Protein AF-T1BR15-F1 (afdb_monomer)

Secondary structure (DSSP, 8-state):
-----HHHHHHHHHHHHHTS-----SS-EEEEEEEEEE---STTTTTTT-EEEEEEEEEEE-SSS-EEEEEEEE-TTS-EEEE-

Mean predicted aligned error: 12.34 Å

Solvent-accessible surface area (backbone atoms only — not comparable to full-atom values): 5062 Å² total; per-residue (Å²): 136,84,80,88,48,69,68,58,54,53,53,52,50,53,51,54,64,71,64,51,80,80,65,94,51,69,81,63,49,76,46,81,47,76,43,60,60,47,83,51,86,51,82,86,40,42,84,71,45,50,45,81,27,45,27,44,31,44,34,43,34,49,55,99,89,43,69,52,49,38,34,41,32,32,44,74,86,76,41,81,48,74,53,109

Sequence (84 aa):
MHIKNKKTLIVTALIAICAAPVVASAAPTYTLDVNLASYHTERWARHALNQHNEGAGLTAQFNRDWSISGGWYRNSYRRGSTYL

Nearest PDB structures (foldseek):
  5vj8-assembly1_A  TM=5.455E-01  e=9.640E+00  Yersinia pestis
  8ee4-assembly1_E  TM=3.165E-01  e=6.086E+00  Escherichia coli

Radius of gyration: 19.05 Å; Cα contacts (8 Å, |Δi|>4): 118; chains: 1; bounding box: 39×38×47 Å

Structure (mmCIF, N/CA/C/O backbone):
data_AF-T1BR15-F1
#
_entry.id   AF-T1BR15-F1
#
loop_
_atom_site.group_PDB
_atom_site.id
_atom_site.type_symbol
_atom_site.label_atom_id
_atom_site.label_alt_id
_atom_site.label_comp_id
_atom_site.label_asym_id
_atom_site.label_entity_id
_atom_site.label_seq_id
_atom_site.pdbx_PDB_ins_code
_atom_site.Cartn_x
_atom_site.Cartn_y
_atom_site.Cartn_z
_atom_site.occupancy
_atom_site.B_iso_or_equiv
_atom_site.auth_seq_id
_atom_site.auth_comp_id
_atom_site.auth_asym_id
_atom_site.auth_atom_id
_atom_site.pdbx_PDB_model_num
ATOM 1 N N . MET A 1 1 ? -29.555 28.673 1.857 1.00 42.47 1 MET A N 1
ATOM 2 C CA . MET A 1 1 ? -28.497 28.953 2.853 1.00 42.47 1 MET A CA 1
ATOM 3 C C . MET A 1 1 ? -27.149 28.600 2.224 1.00 42.47 1 MET A C 1
ATOM 5 O O . MET A 1 1 ? -26.876 27.430 2.006 1.00 42.47 1 MET A O 1
ATOM 9 N N . HIS A 1 2 ? -26.376 29.597 1.783 1.00 41.41 2 HIS A N 1
ATOM 10 C CA . HIS A 1 2 ? -25.119 29.402 1.043 1.00 41.41 2 HIS A CA 1
ATOM 11 C C . HIS A 1 2 ? -23.985 29.107 2.043 1.00 41.41 2 HIS A C 1
ATOM 13 O O . HIS A 1 2 ? -23.520 30.019 2.727 1.00 41.41 2 HIS A O 1
ATOM 19 N N . ILE A 1 3 ? -23.554 27.848 2.173 1.00 50.06 3 ILE A N 1
ATOM 20 C CA . ILE A 1 3 ? -22.423 27.485 3.044 1.00 50.06 3 ILE A CA 1
ATO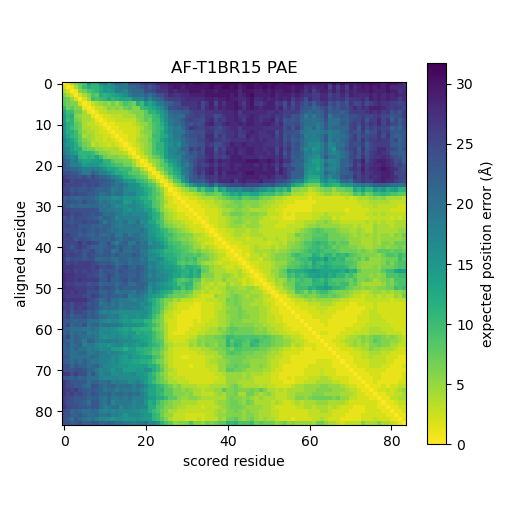M 21 C C . ILE A 1 3 ? -21.132 27.961 2.363 1.00 50.06 3 ILE A C 1
ATOM 23 O O . ILE A 1 3 ? -20.620 27.325 1.444 1.00 50.06 3 ILE A O 1
ATOM 27 N N . LYS A 1 4 ? -20.615 29.116 2.799 1.00 54.50 4 LYS A N 1
ATOM 28 C CA . LYS A 1 4 ? -19.452 29.801 2.203 1.00 54.50 4 LYS A CA 1
ATOM 29 C C . LYS A 1 4 ? -18.097 29.123 2.457 1.00 54.50 4 LYS A C 1
ATOM 31 O O . LYS A 1 4 ? -17.100 29.580 1.916 1.00 54.50 4 LYS A O 1
ATOM 36 N N . ASN A 1 5 ? -18.033 28.030 3.219 1.00 57.53 5 ASN A N 1
ATOM 37 C CA . ASN A 1 5 ? -16.765 27.406 3.604 1.00 57.53 5 ASN A CA 1
ATOM 38 C C . ASN A 1 5 ? -16.757 25.891 3.376 1.00 57.53 5 ASN A C 1
ATOM 40 O O . ASN A 1 5 ? -16.923 25.099 4.302 1.00 57.53 5 ASN A O 1
ATOM 44 N N . LYS A 1 6 ? -16.480 25.483 2.131 1.00 55.97 6 LYS A N 1
ATOM 45 C CA . LYS A 1 6 ? -16.261 24.072 1.752 1.00 55.97 6 LYS A CA 1
ATOM 46 C C . LYS A 1 6 ? -15.187 23.394 2.621 1.00 55.97 6 LYS A C 1
ATOM 48 O O . LYS A 1 6 ? -15.329 22.229 2.965 1.00 55.97 6 LYS A O 1
ATOM 53 N N . LYS A 1 7 ? -14.155 24.144 3.034 1.00 53.50 7 LYS A N 1
ATOM 54 C CA . LYS A 1 7 ? -13.087 23.671 3.936 1.00 53.50 7 LYS A CA 1
ATOM 55 C C . LYS A 1 7 ? -13.621 23.286 5.318 1.00 53.50 7 LYS A C 1
ATOM 57 O O . LYS A 1 7 ? -13.255 22.241 5.835 1.00 53.50 7 LYS A O 1
ATOM 62 N N . THR A 1 8 ? -14.519 24.094 5.883 1.00 59.25 8 THR A N 1
ATOM 63 C CA . THR A 1 8 ? -15.162 23.798 7.171 1.00 59.25 8 THR A CA 1
ATOM 64 C C . THR A 1 8 ? -16.036 22.556 7.058 1.00 59.25 8 THR A C 1
ATOM 66 O O . THR A 1 8 ? -15.955 21.699 7.922 1.00 59.25 8 THR A O 1
ATOM 69 N N . LEU A 1 9 ? -16.773 22.392 5.954 1.00 62.41 9 LEU A N 1
ATOM 70 C CA . LEU A 1 9 ? -17.593 21.199 5.725 1.00 62.41 9 LEU A CA 1
ATOM 71 C C . LEU A 1 9 ? -16.753 19.908 5.674 1.00 62.41 9 LEU A C 1
ATOM 73 O O . LEU A 1 9 ? -17.137 18.910 6.271 1.00 62.41 9 LEU A O 1
ATOM 77 N N . ILE A 1 10 ? -15.595 19.943 5.002 1.00 66.88 10 ILE A N 1
ATOM 78 C CA . ILE A 1 10 ? -14.673 18.797 4.912 1.00 66.88 10 ILE A CA 1
ATOM 79 C C . ILE A 1 10 ? -14.101 18.448 6.287 1.00 66.88 10 ILE A C 1
ATOM 81 O O . ILE A 1 10 ? -14.080 17.280 6.657 1.00 66.88 10 ILE A O 1
ATOM 85 N N . VAL A 1 11 ? -13.672 19.448 7.062 1.00 67.19 11 VAL A N 1
ATOM 86 C CA . VAL A 1 11 ? -13.123 19.226 8.408 1.00 67.19 11 VAL A CA 1
ATOM 87 C C . VAL A 1 11 ? -14.191 18.668 9.348 1.00 67.19 11 VAL A C 1
ATOM 89 O O . VAL A 1 11 ? -13.928 17.713 10.071 1.00 67.19 11 VAL A O 1
ATOM 92 N N . THR A 1 12 ? -15.415 19.200 9.310 1.00 65.19 12 THR A N 1
ATOM 93 C CA . THR A 1 12 ? -16.518 18.692 10.136 1.00 65.19 12 THR A CA 1
ATOM 94 C C . THR A 1 12 ? -16.938 17.280 9.721 1.00 65.19 12 THR A C 1
ATOM 96 O O . THR A 1 12 ? -17.215 16.462 10.592 1.00 65.19 12 THR A O 1
ATOM 99 N N . ALA A 1 13 ? -16.921 16.957 8.423 1.00 64.31 13 ALA A N 1
ATOM 100 C CA . ALA A 1 13 ? -17.151 15.595 7.941 1.00 64.31 13 ALA A CA 1
ATOM 101 C C . ALA A 1 13 ? -16.045 14.628 8.398 1.00 64.31 13 ALA A C 1
ATOM 103 O O . ALA A 1 13 ? -16.356 13.536 8.861 1.00 64.31 13 ALA A O 1
ATOM 104 N N . LEU A 1 14 ? -14.772 15.041 8.349 1.00 61.62 14 LEU A N 1
ATOM 105 C CA . LEU A 1 14 ? -13.653 14.238 8.856 1.00 61.62 14 LEU A CA 1
ATOM 106 C C . LEU A 1 14 ? -13.799 13.948 10.356 1.00 61.62 14 LEU A C 1
ATOM 108 O O . LEU A 1 14 ? -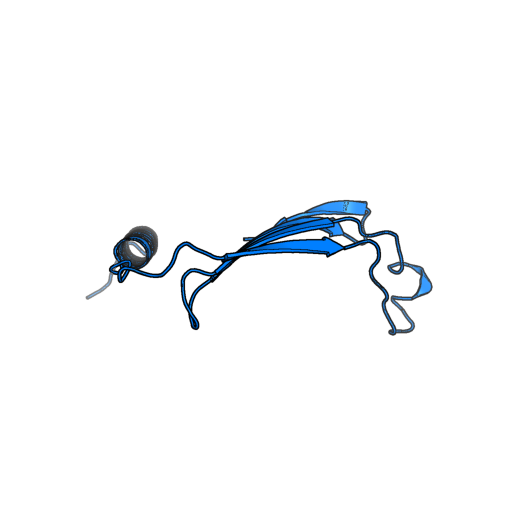13.649 12.809 10.782 1.00 61.62 14 LEU A O 1
ATOM 112 N N . ILE A 1 15 ? -14.138 14.966 11.152 1.00 65.56 15 ILE A N 1
ATOM 113 C CA . ILE A 1 15 ? -14.323 14.822 12.603 1.00 65.56 15 ILE A CA 1
ATOM 114 C C . ILE A 1 15 ? -15.526 13.923 12.913 1.00 65.56 15 ILE A C 1
ATOM 116 O O . ILE A 1 15 ? -15.453 13.106 13.826 1.00 65.56 15 ILE A O 1
ATOM 120 N N . ALA A 1 16 ? -16.613 14.027 12.143 1.00 61.44 16 ALA A N 1
ATOM 121 C CA . ALA A 1 16 ? -17.786 13.170 12.308 1.00 61.44 16 ALA A CA 1
ATOM 122 C C . ALA A 1 16 ? -17.493 11.694 11.978 1.00 61.44 16 ALA A C 1
ATOM 124 O O . ALA A 1 16 ? -18.021 10.816 12.653 1.00 61.44 16 ALA A O 1
ATOM 125 N N . ILE A 1 17 ? -16.615 11.415 11.005 1.00 60.56 17 ILE A N 1
ATOM 126 C CA . ILE A 1 17 ? -16.129 10.052 10.722 1.00 60.56 17 ILE A CA 1
ATOM 127 C C . ILE A 1 17 ? -15.275 9.534 11.891 1.00 60.56 17 ILE A C 1
ATOM 129 O O . ILE A 1 17 ? -15.438 8.390 12.304 1.00 60.56 17 ILE A O 1
ATOM 133 N N . CYS A 1 18 ? -14.422 10.378 12.481 1.00 57.81 18 CYS A N 1
ATOM 134 C CA . CYS A 1 18 ? -13.614 10.008 13.650 1.00 57.81 18 CYS A CA 1
ATOM 135 C C . CYS A 1 18 ? -14.438 9.803 14.934 1.00 57.81 18 CYS A C 1
ATOM 137 O O . CYS A 1 18 ? -13.993 9.093 15.831 1.00 57.81 18 CYS A O 1
ATOM 139 N N . ALA A 1 19 ? -15.609 10.439 15.044 1.00 56.28 19 ALA A N 1
ATOM 140 C CA . ALA A 1 19 ? -16.485 10.370 16.215 1.00 56.28 19 ALA A CA 1
ATOM 141 C C . ALA A 1 19 ? -17.557 9.270 16.121 1.00 56.28 19 ALA A C 1
ATOM 143 O O . ALA A 1 19 ? -18.385 9.150 17.028 1.00 56.28 19 ALA A O 1
ATOM 144 N N . ALA A 1 20 ? -17.564 8.474 15.045 1.00 56.28 20 ALA A N 1
ATOM 145 C CA . ALA A 1 20 ? -18.420 7.300 14.969 1.00 56.28 20 ALA A CA 1
ATOM 146 C C . ALA A 1 20 ? -18.092 6.369 16.152 1.00 56.28 20 ALA A C 1
ATOM 148 O O . ALA A 1 20 ? -16.913 6.118 16.419 1.00 56.28 20 ALA A O 1
ATOM 149 N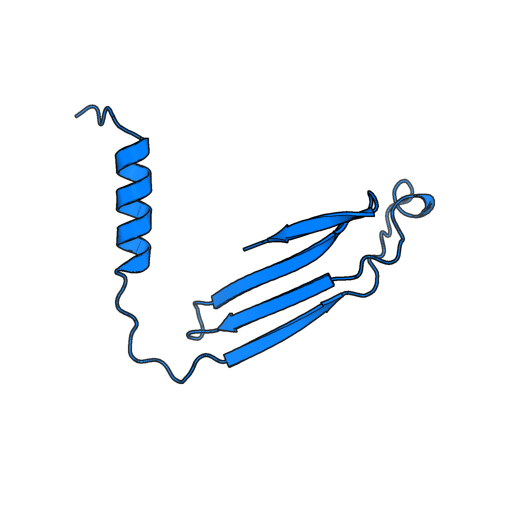 N . PRO A 1 21 ? -19.100 5.877 16.894 1.00 52.72 21 PRO A N 1
ATOM 150 C CA . PRO A 1 21 ? -18.853 5.037 18.051 1.00 52.72 21 PRO A CA 1
ATOM 151 C C . PRO A 1 21 ? -18.083 3.800 17.598 1.00 52.72 21 PRO A C 1
ATOM 153 O O . PRO A 1 21 ? -18.583 3.001 16.804 1.00 52.72 21 PRO A O 1
ATOM 156 N N . VAL A 1 22 ? -16.864 3.642 18.117 1.00 58.03 22 VAL A N 1
ATOM 157 C CA . VAL A 1 22 ? -16.138 2.374 18.076 1.00 58.03 22 VAL A CA 1
ATOM 158 C C . VAL A 1 22 ? -16.939 1.425 18.958 1.00 58.03 22 VAL A C 1
ATOM 160 O O . VAL A 1 22 ? -16.737 1.340 20.168 1.00 58.03 22 VAL A O 1
ATOM 163 N N . VAL A 1 23 ? -17.943 0.787 18.359 1.00 55.38 23 VAL A N 1
ATOM 164 C CA . VAL A 1 23 ? -18.681 -0.318 18.966 1.00 55.38 23 VAL A CA 1
ATOM 165 C C . VAL A 1 23 ? -17.617 -1.307 19.413 1.00 55.38 23 VAL A C 1
ATOM 167 O O . VAL A 1 23 ? -16.766 -1.655 18.596 1.00 55.38 23 VAL A O 1
ATOM 170 N N . ALA A 1 24 ? -17.613 -1.668 20.699 1.00 53.28 24 ALA A N 1
ATOM 171 C CA . ALA A 1 24 ? -16.621 -2.547 21.306 1.00 53.28 24 ALA A CA 1
ATOM 172 C C . ALA A 1 24 ? -16.448 -3.802 20.443 1.00 53.28 24 ALA A C 1
ATOM 174 O O . ALA A 1 24 ? -17.255 -4.729 20.489 1.00 53.28 24 ALA A O 1
ATOM 175 N N . SER A 1 25 ? -15.433 -3.775 19.592 1.00 52.66 25 SER A N 1
ATOM 176 C CA . SER A 1 25 ? -15.148 -4.839 18.655 1.00 52.66 25 SER A CA 1
ATOM 177 C C . SER A 1 25 ? -14.012 -5.663 19.224 1.00 52.66 25 SER A C 1
ATOM 179 O O . SER A 1 25 ? -13.165 -5.145 19.958 1.00 52.66 25 SER A O 1
ATOM 181 N N . ALA A 1 26 ? -14.002 -6.952 18.896 1.00 65.69 26 ALA A N 1
ATOM 182 C CA . ALA A 1 26 ? -12.846 -7.806 19.111 1.00 65.69 26 ALA A CA 1
ATOM 183 C C . ALA A 1 26 ? -11.564 -7.079 18.665 1.00 65.69 26 ALA A C 1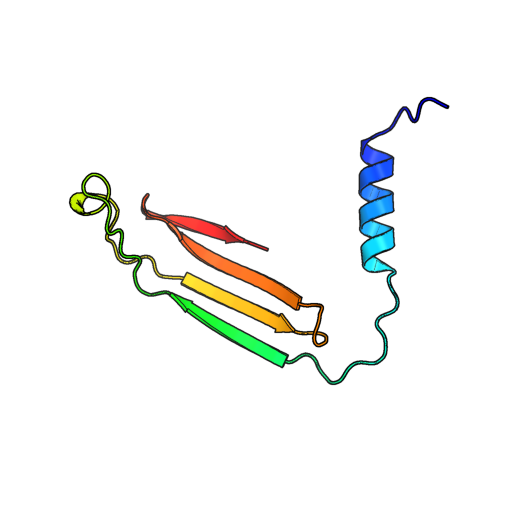
ATOM 185 O O . ALA A 1 26 ? -11.607 -6.256 17.747 1.00 65.69 26 ALA A O 1
ATOM 186 N N . ALA A 1 27 ? -10.440 -7.360 19.334 1.00 77.31 27 ALA A N 1
ATOM 187 C CA . ALA A 1 27 ? -9.160 -6.743 18.996 1.00 77.31 27 ALA A CA 1
ATOM 188 C C . ALA A 1 27 ? -8.949 -6.764 17.468 1.00 77.31 27 ALA A C 1
ATOM 190 O O . ALA A 1 27 ? -9.202 -7.805 16.847 1.00 77.31 27 ALA A O 1
ATOM 191 N N . PRO A 1 28 ? -8.547 -5.635 16.854 1.00 83.50 28 PRO A N 1
ATOM 192 C CA . PRO A 1 28 ? -8.435 -5.553 15.408 1.00 83.50 28 PRO A CA 1
ATOM 193 C C . PRO A 1 28 ? -7.498 -6.643 14.896 1.00 83.50 28 PRO A C 1
ATOM 195 O O . PRO A 1 28 ? -6.448 -6.910 15.486 1.00 83.50 28 PRO A O 1
ATOM 198 N N . THR A 1 29 ? -7.894 -7.287 13.802 1.00 91.50 29 THR A N 1
ATOM 199 C CA . THR A 1 29 ? -7.031 -8.259 13.125 1.00 91.50 29 THR A CA 1
ATOM 200 C C . THR A 1 29 ? -6.149 -7.519 12.135 1.00 91.50 29 THR A C 1
ATOM 202 O O . THR A 1 29 ? -6.628 -6.655 11.399 1.00 91.50 29 THR A O 1
ATOM 205 N N . TYR A 1 30 ? -4.866 -7.867 12.112 1.00 94.00 30 TYR A N 1
ATOM 206 C CA . TYR A 1 30 ? -3.887 -7.256 11.223 1.00 94.00 30 TYR A CA 1
ATOM 207 C C . TYR A 1 30 ? -3.486 -8.233 10.125 1.00 94.00 30 TYR A C 1
ATOM 209 O O . TYR A 1 30 ? -3.151 -9.381 10.409 1.00 94.00 30 TYR A O 1
ATOM 217 N N . THR A 1 31 ? -3.496 -7.761 8.882 1.00 96.75 31 THR A N 1
ATOM 218 C CA . THR A 1 31 ? -2.987 -8.502 7.720 1.00 96.75 31 THR A CA 1
ATOM 219 C C . THR A 1 31 ? -1.796 -7.758 7.139 1.00 96.75 3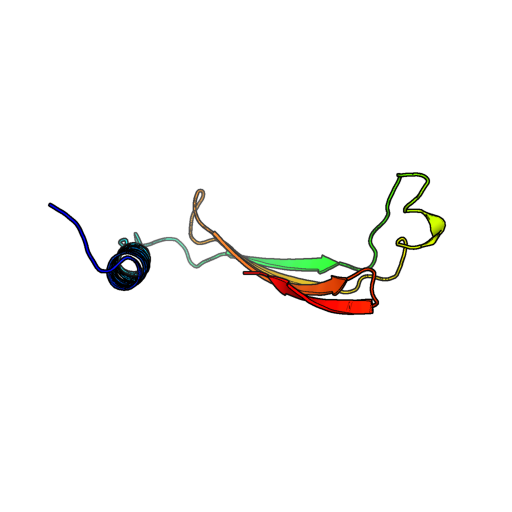1 THR A C 1
ATOM 221 O O . THR A 1 31 ? -1.865 -6.541 6.964 1.00 96.75 31 THR A O 1
ATOM 224 N N . LEU A 1 32 ? -0.712 -8.486 6.867 1.00 96.25 32 LEU A N 1
ATOM 225 C CA . LEU A 1 32 ? 0.459 -7.981 6.156 1.00 96.25 32 LEU A CA 1
ATOM 226 C C . LEU A 1 32 ? 0.366 -8.415 4.694 1.00 96.25 32 LEU A C 1
ATOM 228 O O . LEU A 1 32 ? 0.4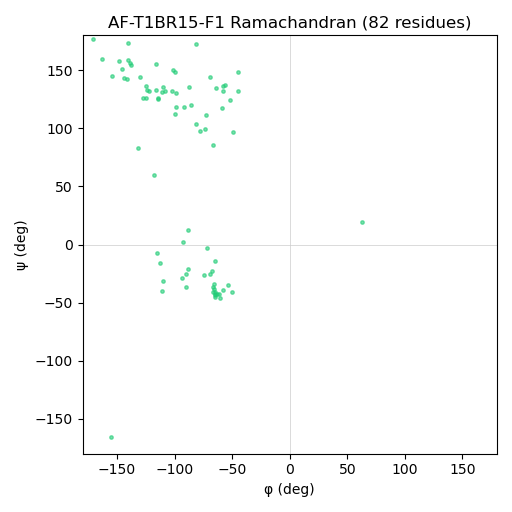03 -9.609 4.400 1.00 96.25 32 LEU A O 1
ATOM 232 N N . ASP A 1 33 ? 0.305 -7.442 3.798 1.00 92.75 33 ASP A N 1
ATOM 233 C CA . ASP A 1 33 ? 0.343 -7.654 2.358 1.00 92.75 33 ASP A CA 1
ATOM 234 C C . ASP A 1 33 ? 1.762 -7.398 1.852 1.00 92.75 33 ASP A C 1
ATOM 236 O O . ASP A 1 33 ? 2.359 -6.367 2.160 1.00 92.75 33 ASP A O 1
ATOM 240 N N . VAL A 1 34 ? 2.310 -8.321 1.060 1.00 93.06 34 VAL A N 1
ATOM 241 C CA . VAL A 1 34 ? 3.633 -8.175 0.438 1.00 93.06 34 VAL A CA 1
ATOM 242 C C . VAL A 1 34 ? 3.489 -8.343 -1.066 1.00 93.06 34 VAL A C 1
ATOM 244 O O . VAL A 1 34 ? 2.970 -9.350 -1.542 1.00 93.06 34 VAL A O 1
ATOM 247 N N . ASN A 1 35 ? 3.974 -7.360 -1.818 1.00 88.81 35 ASN A N 1
ATOM 248 C CA . ASN A 1 35 ? 4.062 -7.422 -3.269 1.00 88.81 35 ASN A CA 1
ATOM 249 C C . ASN A 1 35 ? 5.531 -7.529 -3.683 1.00 88.81 35 ASN A C 1
ATOM 251 O O . ASN A 1 35 ? 6.377 -6.810 -3.159 1.00 88.81 35 ASN A O 1
ATOM 255 N N . LEU A 1 36 ? 5.830 -8.414 -4.632 1.00 88.31 36 LEU A N 1
ATOM 256 C CA . LEU A 1 36 ? 7.178 -8.603 -5.174 1.00 88.31 36 LEU A CA 1
ATOM 257 C C . LEU A 1 36 ? 7.280 -8.118 -6.624 1.00 88.31 36 LEU A C 1
ATOM 259 O O . LEU A 1 36 ? 8.282 -7.521 -7.024 1.00 88.31 36 LEU A O 1
ATOM 263 N N . ALA A 1 37 ? 6.251 -8.372 -7.430 1.00 86.94 37 ALA A N 1
ATOM 264 C CA . ALA A 1 37 ? 6.252 -8.065 -8.850 1.00 86.94 37 ALA A CA 1
ATOM 265 C C . ALA A 1 37 ? 4.831 -7.861 -9.368 1.00 86.94 37 ALA A C 1
ATOM 267 O O . ALA A 1 37 ? 3.901 -8.562 -8.975 1.00 86.94 37 ALA A O 1
ATOM 268 N N . SER A 1 38 ? 4.699 -6.942 -10.321 1.00 80.12 38 SER A N 1
ATOM 269 C CA . SER A 1 38 ? 3.443 -6.686 -11.019 1.00 80.12 38 SER A CA 1
ATOM 270 C C . SER A 1 38 ? 3.557 -7.150 -12.466 1.00 80.12 38 SER A C 1
ATOM 272 O O . SER A 1 38 ? 4.512 -6.808 -13.168 1.00 80.12 38 SER A O 1
ATOM 274 N N . TYR A 1 39 ? 2.563 -7.910 -12.930 1.00 84.31 39 TYR A N 1
ATOM 275 C CA . TYR A 1 39 ? 2.506 -8.405 -14.302 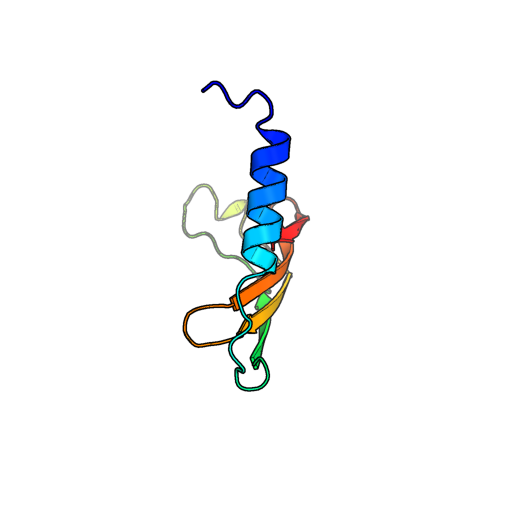1.00 84.31 39 TYR A CA 1
ATOM 276 C C . TYR A 1 39 ? 1.330 -7.788 -15.060 1.00 84.31 39 TYR A C 1
ATOM 278 O O . TYR A 1 39 ? 0.179 -7.868 -14.642 1.00 84.31 39 TYR A O 1
ATOM 286 N N . HIS A 1 40 ? 1.633 -7.192 -16.204 1.00 83.38 40 HIS A N 1
ATOM 287 C CA . HIS A 1 40 ? 0.694 -6.609 -17.144 1.00 83.38 40 HIS A CA 1
ATOM 288 C C . HIS A 1 40 ? 0.529 -7.584 -18.305 1.00 83.38 40 HIS A C 1
ATOM 290 O O . HIS A 1 40 ? 1.511 -8.076 -18.861 1.00 83.38 40 HIS A O 1
ATOM 296 N N . THR A 1 41 ? -0.712 -7.853 -18.691 1.00 88.00 41 THR A N 1
ATOM 297 C CA . THR A 1 41 ? -1.049 -8.740 -19.815 1.00 88.00 41 THR A CA 1
ATOM 298 C C . THR A 1 41 ? -1.152 -7.982 -21.138 1.00 88.00 41 THR A C 1
ATOM 300 O O . THR A 1 41 ? -0.906 -8.557 -22.202 1.00 88.00 41 THR A O 1
ATOM 303 N N . GLU A 1 42 ? -1.447 -6.684 -21.068 1.00 87.94 42 GLU A N 1
ATOM 304 C CA . GLU A 1 42 ? -1.610 -5.788 -22.210 1.00 87.94 42 GLU A CA 1
ATOM 305 C C . GLU A 1 42 ? -0.324 -5.616 -23.025 1.00 87.94 42 GLU A C 1
ATOM 307 O O . GLU A 1 42 ? 0.761 -5.376 -22.486 1.00 87.94 42 GLU A O 1
ATOM 312 N N . ARG A 1 43 ? -0.442 -5.694 -24.360 1.00 84.62 43 ARG A N 1
ATOM 313 C CA . ARG A 1 43 ? 0.718 -5.750 -25.272 1.00 84.62 43 ARG A CA 1
ATOM 314 C C . ARG A 1 43 ? 1.656 -4.551 -25.128 1.00 84.62 43 ARG A C 1
ATOM 316 O O . ARG A 1 43 ? 2.868 -4.737 -25.184 1.00 84.62 43 ARG A O 1
ATOM 323 N N . TRP A 1 44 ? 1.107 -3.355 -24.936 1.00 84.44 44 TRP A N 1
ATOM 324 C CA . TRP A 1 44 ? 1.877 -2.115 -24.810 1.00 84.44 44 TRP A CA 1
ATOM 325 C C . TRP A 1 44 ? 2.594 -1.987 -23.453 1.00 84.44 44 TRP A C 1
ATOM 327 O O . TRP A 1 44 ? 3.634 -1.343 -23.370 1.00 84.44 44 TRP A O 1
ATOM 337 N N . ALA A 1 45 ? 2.077 -2.631 -22.402 1.00 81.38 45 ALA A N 1
ATOM 338 C CA . ALA A 1 45 ? 2.609 -2.549 -21.042 1.00 81.38 45 ALA A CA 1
ATOM 339 C C . ALA A 1 45 ? 3.610 -3.673 -20.721 1.00 81.38 45 ALA A C 1
ATOM 341 O O . ALA A 1 45 ? 4.539 -3.460 -19.943 1.00 81.38 45 ALA A O 1
ATOM 342 N N . ARG A 1 46 ? 3.467 -4.847 -21.356 1.00 82.88 46 ARG A N 1
ATOM 343 C CA . ARG A 1 46 ? 4.284 -6.050 -21.100 1.00 82.88 46 ARG A CA 1
ATOM 344 C C . ARG A 1 46 ? 5.793 -5.816 -21.116 1.00 82.88 46 ARG A C 1
ATOM 346 O O . ARG A 1 46 ? 6.504 -6.382 -20.294 1.00 82.88 46 ARG A O 1
ATOM 353 N N . HIS A 1 47 ? 6.285 -5.010 -22.052 1.00 77.56 47 HIS A N 1
ATOM 354 C CA . HIS A 1 47 ? 7.726 -4.814 -22.244 1.00 77.56 47 HIS A CA 1
ATOM 355 C C . HIS A 1 47 ? 8.313 -3.694 -21.379 1.00 77.56 47 HIS A C 1
ATOM 357 O O . HIS A 1 47 ? 9.519 -3.675 -21.153 1.00 77.56 47 HIS A O 1
ATOM 363 N N . ALA A 1 48 ? 7.480 -2.765 -20.904 1.00 74.88 48 ALA A N 1
ATOM 364 C CA . ALA A 1 48 ? 7.938 -1.564 -20.207 1.00 74.88 48 ALA A CA 1
ATOM 365 C C . ALA A 1 48 ? 7.608 -1.573 -18.708 1.00 74.88 48 ALA A C 1
ATOM 367 O O . ALA A 1 48 ? 8.359 -1.007 -17.915 1.00 74.88 48 ALA A O 1
ATOM 368 N N . LEU A 1 49 ? 6.500 -2.206 -18.311 1.00 78.69 49 LEU A N 1
ATOM 369 C CA . LEU A 1 49 ? 5.916 -2.073 -16.973 1.00 78.69 49 LEU A CA 1
ATOM 370 C C . LEU A 1 49 ? 5.935 -3.374 -16.157 1.00 78.69 49 LEU A C 1
ATOM 372 O O . LEU A 1 49 ? 5.631 -3.330 -14.969 1.00 78.69 49 LEU A O 1
ATOM 376 N N . ASN A 1 50 ? 6.328 -4.505 -16.753 1.00 81.06 50 ASN A N 1
ATOM 377 C CA . ASN A 1 50 ? 6.569 -5.754 -16.023 1.00 81.06 50 ASN A CA 1
ATOM 378 C C . ASN A 1 50 ? 7.928 -5.676 -15.338 1.00 81.06 50 ASN A C 1
ATOM 380 O O . ASN A 1 50 ? 8.964 -5.872 -15.973 1.00 81.06 50 ASN A O 1
ATOM 384 N N . GLN A 1 51 ? 7.924 -5.323 -14.058 1.00 79.06 51 GLN A N 1
ATOM 385 C CA . GLN A 1 51 ? 9.133 -5.117 -13.271 1.00 79.06 51 GLN A CA 1
ATOM 386 C C . GLN A 1 51 ? 8.951 -5.672 -11.851 1.00 79.06 51 GLN A C 1
ATOM 388 O O . GLN A 1 51 ? 7.869 -6.105 -11.448 1.00 79.06 51 GLN A O 1
ATOM 393 N N . HIS A 1 52 ? 10.046 -5.666 -11.092 1.00 84.25 52 HIS A N 1
ATOM 394 C CA . HIS A 1 52 ? 10.009 -5.879 -9.651 1.00 84.25 52 HIS A CA 1
ATOM 395 C C . HIS A 1 52 ? 9.416 -4.628 -8.992 1.00 84.25 52 HIS A C 1
ATOM 397 O O . HIS A 1 52 ? 10.015 -3.546 -9.011 1.00 84.25 52 HIS A O 1
ATOM 403 N N . ASN A 1 53 ? 8.216 -4.784 -8.444 1.00 85.25 53 ASN A N 1
ATOM 404 C CA . ASN A 1 53 ? 7.389 -3.731 -7.865 1.00 85.25 53 ASN A CA 1
ATOM 405 C C . ASN A 1 53 ? 7.186 -4.036 -6.383 1.00 85.25 53 ASN A C 1
ATOM 407 O O . ASN A 1 53 ? 6.071 -4.259 -5.918 1.00 85.25 53 ASN A O 1
ATOM 411 N N . GLU A 1 54 ? 8.308 -4.098 -5.671 1.00 91.31 54 GLU A N 1
ATOM 412 C CA . GLU A 1 54 ? 8.335 -4.441 -4.257 1.00 91.31 54 GLU A CA 1
ATOM 413 C C . GLU A 1 54 ? 7.475 -3.475 -3.446 1.00 91.31 54 GLU A C 1
ATOM 415 O O . GLU A 1 54 ? 7.521 -2.257 -3.645 1.00 91.31 54 GLU A O 1
ATOM 420 N N . GLY A 1 55 ? 6.692 -4.018 -2.527 1.00 94.19 55 GLY A N 1
ATOM 421 C CA . GLY A 1 55 ? 5.836 -3.238 -1.657 1.00 94.19 55 GLY A CA 1
ATOM 422 C C . GLY A 1 55 ? 5.368 -4.035 -0.457 1.00 94.19 55 GLY A C 1
ATOM 423 O O . GLY A 1 55 ? 5.376 -5.265 -0.463 1.00 94.19 55 GLY A O 1
ATOM 424 N N . ALA A 1 56 ? 4.954 -3.304 0.566 1.00 96.12 56 ALA A N 1
ATOM 425 C CA . ALA A 1 56 ? 4.357 -3.860 1.760 1.00 96.12 56 ALA A CA 1
ATOM 426 C C . ALA A 1 56 ? 3.211 -2.964 2.235 1.00 96.12 56 ALA A C 1
ATOM 428 O O . ALA A 1 56 ? 3.292 -1.733 2.167 1.00 96.12 56 ALA A O 1
ATOM 429 N N . GLY A 1 57 ? 2.153 -3.592 2.728 1.00 96.69 57 GLY A N 1
ATOM 430 C CA . GLY A 1 57 ? 0.980 -2.931 3.276 1.00 96.69 57 GLY A CA 1
ATOM 431 C C . GLY A 1 57 ? 0.503 -3.613 4.544 1.00 96.69 57 GLY A C 1
ATOM 432 O O . GLY A 1 57 ? 0.748 -4.796 4.763 1.00 96.69 57 GLY A O 1
ATOM 433 N N . LEU A 1 58 ? -0.174 -2.850 5.389 1.00 96.69 58 LEU A N 1
ATOM 434 C CA . LEU A 1 58 ? -0.835 -3.345 6.581 1.00 96.69 58 LEU A CA 1
ATOM 435 C C . LEU A 1 58 ? -2.311 -2.977 6.500 1.00 96.69 58 LEU A C 1
ATOM 437 O O . LEU A 1 58 ? -2.657 -1.821 6.254 1.00 96.69 58 LEU A O 1
ATOM 441 N N . THR A 1 59 ? -3.168 -3.950 6.767 1.00 96.31 59 THR A N 1
ATOM 442 C CA . THR A 1 59 ? -4.604 -3.732 6.920 1.00 96.31 59 THR A CA 1
ATOM 443 C C . THR A 1 59 ? -5.014 -4.040 8.350 1.00 96.31 59 THR A C 1
ATOM 445 O O . THR A 1 59 ? -4.761 -5.139 8.838 1.00 96.31 59 THR A O 1
ATOM 448 N N . ALA A 1 60 ? -5.654 -3.077 9.013 1.00 94.12 60 ALA A N 1
ATOM 449 C CA . ALA A 1 60 ? -6.310 -3.248 10.302 1.00 94.12 60 ALA A CA 1
ATOM 450 C C . ALA A 1 60 ? -7.820 -3.413 10.078 1.00 94.12 60 ALA A C 1
ATOM 452 O O . ALA A 1 60 ? -8.501 -2.474 9.658 1.00 94.12 60 ALA A O 1
ATOM 453 N N . GLN A 1 61 ? -8.347 -4.606 10.350 1.00 93.00 61 GLN A N 1
ATOM 454 C CA . GLN A 1 61 ? -9.778 -4.899 10.293 1.00 93.00 61 GLN A CA 1
ATOM 455 C C . GLN A 1 61 ? -10.401 -4.661 11.669 1.00 93.00 61 GLN A C 1
ATOM 457 O O . GLN A 1 61 ? -10.053 -5.348 12.631 1.00 93.00 61 GLN A O 1
ATOM 462 N N . PHE A 1 62 ? -11.340 -3.720 11.761 1.00 88.62 62 PHE A N 1
ATOM 463 C CA . PHE A 1 62 ? -12.010 -3.394 13.020 1.00 88.62 62 PHE A CA 1
ATOM 464 C C . PHE A 1 62 ? -13.264 -4.235 13.235 1.00 88.62 62 PHE A C 1
ATOM 466 O O . PHE A 1 62 ? -13.531 -4.602 14.366 1.00 88.62 62 PHE A O 1
ATOM 473 N N . ASN A 1 63 ? -14.036 -4.555 12.194 1.00 86.81 63 ASN A N 1
ATOM 474 C CA . ASN A 1 63 ? -15.198 -5.462 12.243 1.00 86.81 63 ASN A CA 1
ATOM 475 C C . ASN A 1 63 ? -15.443 -6.075 10.848 1.00 86.81 63 ASN A C 1
ATOM 477 O O . ASN A 1 63 ? -14.561 -5.985 10.013 1.00 86.81 63 ASN A O 1
ATOM 481 N N . ARG A 1 64 ? -16.587 -6.708 10.551 1.00 87.06 64 ARG A N 1
ATOM 482 C CA . ARG A 1 64 ? -16.819 -7.324 9.220 1.00 87.06 64 ARG A CA 1
ATOM 483 C C . ARG A 1 64 ? -16.938 -6.321 8.068 1.00 87.06 64 ARG A C 1
ATOM 485 O O . ARG A 1 64 ? -16.676 -6.694 6.931 1.00 87.06 64 ARG A O 1
ATOM 492 N N . ASP A 1 65 ? -17.292 -5.079 8.375 1.00 91.00 65 ASP A N 1
ATOM 493 C CA . ASP A 1 65 ? -17.664 -4.063 7.389 1.00 91.00 65 ASP A CA 1
ATOM 494 C C . ASP A 1 65 ? -16.645 -2.912 7.309 1.00 91.00 65 ASP A C 1
ATOM 496 O O . ASP A 1 65 ? -16.646 -2.157 6.341 1.00 91.00 65 ASP A O 1
ATOM 500 N N . TRP A 1 66 ? -15.767 -2.772 8.312 1.00 90.62 66 TRP A N 1
ATOM 501 C CA . TRP A 1 66 ? -14.814 -1.665 8.426 1.00 90.62 66 TRP A CA 1
ATOM 502 C C . TRP A 1 66 ? -13.368 -2.117 8.616 1.00 90.62 66 TRP A C 1
ATOM 504 O O . TRP A 1 66 ? -13.031 -2.812 9.583 1.00 90.62 66 TRP A O 1
ATOM 514 N N . SER A 1 67 ? -12.503 -1.605 7.742 1.00 93.69 67 SER A N 1
ATOM 515 C CA . SER A 1 67 ? -11.047 -1.721 7.798 1.00 93.69 67 SER A CA 1
ATOM 516 C C . SER A 1 67 ? -10.367 -0.422 7.382 1.00 93.69 67 SER A C 1
ATOM 518 O O . SER A 1 67 ? -10.950 0.405 6.682 1.00 93.69 67 SER A O 1
ATOM 520 N N . ILE A 1 68 ? -9.112 -0.264 7.794 1.00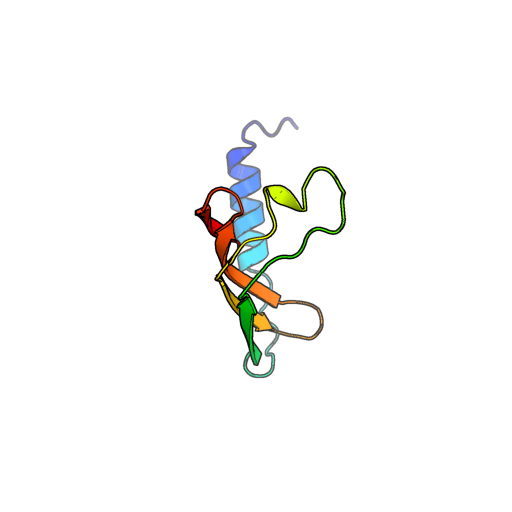 95.25 68 ILE A N 1
ATOM 521 C CA . ILE A 1 68 ? -8.195 0.755 7.276 1.00 95.25 68 ILE A CA 1
ATOM 522 C C . ILE A 1 68 ? -6.957 0.030 6.758 1.00 95.25 68 ILE A C 1
ATOM 524 O O . ILE A 1 68 ? -6.408 -0.830 7.451 1.00 95.25 68 ILE A O 1
ATOM 528 N N . SER A 1 69 ? -6.516 0.386 5.556 1.00 96.00 69 SER A N 1
ATOM 529 C CA . SER A 1 69 ? -5.351 -0.210 4.905 1.00 96.00 69 SER A CA 1
ATOM 530 C C . SER A 1 69 ? -4.377 0.883 4.532 1.00 96.00 69 SER A C 1
ATOM 532 O O . SER A 1 69 ? -4.780 1.898 3.989 1.00 96.00 69 SER A O 1
ATOM 534 N N . GLY A 1 70 ? -3.093 0.670 4.773 1.00 96.12 70 GLY A N 1
ATOM 535 C CA . GLY A 1 70 ? -2.063 1.599 4.337 1.00 96.12 70 GLY A CA 1
ATOM 536 C C . GLY A 1 70 ? -0.801 0.862 3.946 1.00 96.12 70 GLY A C 1
ATOM 537 O O . GLY A 1 70 ? -0.506 -0.210 4.470 1.00 96.12 70 GLY 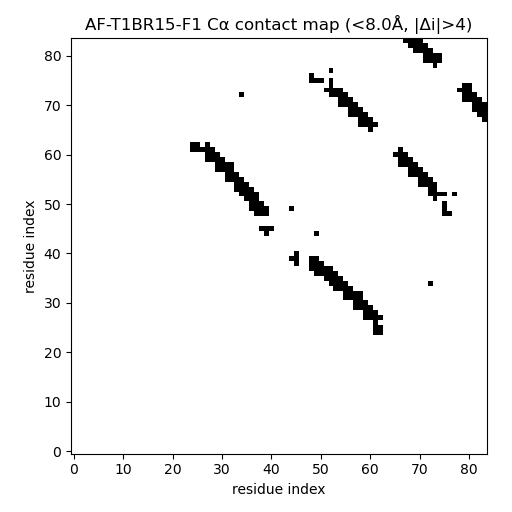A O 1
ATOM 538 N N . GLY A 1 71 ? -0.041 1.426 3.019 1.00 95.81 71 GLY A N 1
ATOM 539 C CA . GLY A 1 71 ? 1.158 0.758 2.544 1.00 95.81 71 GLY A CA 1
ATOM 540 C C . GLY A 1 71 ? 2.028 1.609 1.649 1.00 95.81 71 GLY A C 1
ATOM 541 O O . GLY A 1 71 ? 1.708 2.750 1.306 1.00 95.81 71 GLY A O 1
ATOM 542 N N . TRP A 1 72 ? 3.151 1.015 1.272 1.00 95.94 72 TRP A N 1
ATOM 543 C CA . TRP A 1 72 ? 4.107 1.564 0.329 1.00 95.94 72 TRP A CA 1
ATOM 544 C C . TRP A 1 72 ? 4.446 0.522 -0.728 1.00 95.94 72 TRP A C 1
ATOM 546 O O . TRP A 1 72 ? 4.565 -0.666 -0.436 1.00 95.94 72 TRP A O 1
ATOM 556 N N . TYR A 1 73 ? 4.652 0.967 -1.958 1.00 93.00 73 TYR A N 1
ATOM 557 C CA . TYR A 1 73 ? 5.137 0.118 -3.034 1.00 93.00 73 TYR A CA 1
ATOM 558 C C . TYR A 1 73 ? 5.993 0.908 -4.018 1.00 93.00 73 TYR A C 1
ATOM 560 O O . TYR A 1 73 ? 5.878 2.130 -4.153 1.00 93.00 73 TYR A O 1
ATOM 568 N N . ARG A 1 74 ? 6.836 0.198 -4.761 1.00 91.88 74 ARG A N 1
ATOM 569 C CA . ARG A 1 74 ? 7.552 0.731 -5.914 1.00 91.88 74 ARG A CA 1
ATOM 570 C C . ARG A 1 74 ? 6.668 0.625 -7.149 1.00 91.88 74 ARG A C 1
ATOM 572 O O . ARG A 1 74 ? 6.284 -0.465 -7.560 1.00 91.88 74 ARG A O 1
ATOM 579 N N . ASN A 1 75 ? 6.360 1.749 -7.780 1.00 87.12 75 ASN A N 1
ATOM 580 C CA . ASN A 1 75 ? 5.578 1.786 -9.013 1.00 87.12 75 ASN A CA 1
ATOM 581 C C . ASN A 1 75 ? 6.436 1.501 -10.261 1.00 87.12 75 ASN A C 1
ATOM 583 O O . ASN A 1 75 ? 7.665 1.436 -10.201 1.00 87.12 75 ASN A O 1
ATOM 587 N N . SER A 1 76 ? 5.786 1.361 -11.417 1.00 81.12 76 SER A N 1
ATOM 588 C CA . SER A 1 76 ? 6.428 1.009 -12.695 1.00 81.12 76 SER A CA 1
ATOM 589 C C . SER A 1 76 ? 7.413 2.061 -13.227 1.00 81.12 76 SER A C 1
ATOM 591 O O . SER A 1 76 ? 8.241 1.755 -14.080 1.00 81.12 76 SER A O 1
ATOM 593 N N . TYR A 1 77 ? 7.393 3.284 -12.684 1.00 83.44 77 TYR A N 1
ATOM 594 C CA . TYR A 1 77 ? 8.403 4.321 -12.936 1.00 83.44 77 TYR A CA 1
ATOM 595 C C . TYR A 1 77 ? 9.589 4.235 -11.972 1.00 83.44 77 TYR A C 1
ATOM 597 O O . TYR A 1 77 ? 10.388 5.168 -11.881 1.00 83.44 77 TYR A O 1
ATOM 605 N N . ARG A 1 78 ? 9.696 3.127 -11.228 1.00 85.56 78 ARG A N 1
ATOM 606 C CA . ARG A 1 78 ? 10.716 2.861 -10.210 1.00 85.56 78 ARG A CA 1
ATOM 607 C C . ARG A 1 78 ? 10.686 3.834 -9.033 1.00 85.56 78 ARG A C 1
ATOM 609 O O . ARG A 1 78 ? 11.675 3.914 -8.307 1.00 85.56 78 ARG A O 1
ATOM 616 N N . ARG A 1 79 ? 9.570 4.538 -8.824 1.00 90.06 79 ARG A N 1
ATOM 617 C CA . ARG A 1 79 ? 9.379 5.488 -7.720 1.00 90.06 79 ARG A CA 1
ATOM 618 C C . ARG A 1 79 ? 8.590 4.837 -6.591 1.00 90.06 79 ARG A C 1
ATOM 620 O O . ARG A 1 79 ? 7.730 4.003 -6.848 1.00 90.06 79 ARG A O 1
ATOM 627 N N . GLY A 1 80 ? 8.861 5.249 -5.358 1.00 93.06 80 GLY A N 1
ATOM 628 C CA . GLY A 1 80 ? 8.026 4.888 -4.216 1.00 93.06 80 GLY A CA 1
ATOM 629 C C . GLY A 1 80 ? 6.665 5.582 -4.279 1.00 93.06 80 GLY A C 1
ATOM 630 O O . GLY A 1 80 ? 6.556 6.717 -4.743 1.00 93.06 80 GLY A O 1
ATOM 631 N N . SER A 1 81 ? 5.618 4.900 -3.843 1.00 93.56 81 SER A N 1
ATOM 632 C CA . SER A 1 81 ? 4.253 5.416 -3.759 1.00 93.56 81 SER A CA 1
ATOM 633 C C . SER A 1 81 ? 3.580 4.847 -2.520 1.00 93.56 81 SER A C 1
ATOM 635 O O . SER A 1 81 ? 3.831 3.702 -2.158 1.00 93.56 81 SER A O 1
ATOM 637 N N . THR A 1 82 ? 2.750 5.651 -1.862 1.00 94.50 82 THR A N 1
ATOM 638 C CA . THR A 1 82 ? 2.010 5.263 -0.658 1.00 94.50 82 THR A CA 1
ATOM 639 C C . THR A 1 82 ? 0.511 5.293 -0.910 1.00 94.50 82 THR A C 1
ATOM 641 O O . THR A 1 82 ? 0.039 6.007 -1.796 1.00 94.50 82 THR A O 1
ATOM 644 N N . TYR A 1 83 ? -0.233 4.519 -0.128 1.00 92.56 83 TYR A N 1
ATOM 645 C CA . TYR A 1 83 ? -1.692 4.557 -0.091 1.00 92.56 83 TYR A CA 1
ATOM 646 C C . TYR A 1 83 ? -2.187 4.459 1.353 1.00 92.56 83 TYR A C 1
ATOM 648 O O . TYR A 1 83 ? -1.460 3.967 2.223 1.00 92.56 83 TYR A O 1
ATOM 656 N N . LEU A 1 84 ? -3.400 4.966 1.580 1.00 90.44 84 LEU A N 1
ATOM 657 C CA . LEU A 1 84 ? -4.162 4.908 2.825 1.00 90.44 84 LEU A CA 1
ATOM 658 C C . LEU A 1 84 ? -5.665 4.944 2.505 1.00 90.44 84 LEU A C 1
ATOM 660 O O . LEU A 1 84 ? -5.997 5.592 1.483 1.00 90.44 84 LEU A O 1
#

Foldseek 3Di:
DDPPCPPVVVVVVVVVVVPDDLPPADAWDKDKDWAQWDADPDPVCRVQQGDGWTKIKMKTHSDPVDIDIKIWIQGSVRDIDIDD

pLDDT: mean 79.25, std 15.73, range [41.41, 96.75]

Organism: NCBI:txid410659